Protein AF-A0A7V9DHG2-F1 (afdb_monomer_lite)

Foldseek 3Di:
DDPLLVVLLLQVQDPPRPDDDDDDPDPVVCVSVVSNVVDDDDPV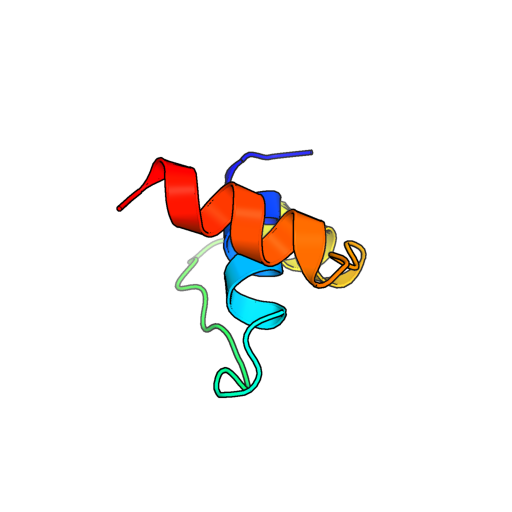RSVVVVVVVD

Radius of gyration: 11.5 Å; chains: 1; bounding box: 25×24×30 Å

Structure (mmCIF, N/CA/C/O backbone):
data_AF-A0A7V9DHG2-F1
#
_entry.id   AF-A0A7V9DHG2-F1
#
loop_
_atom_site.group_PDB
_atom_site.id
_atom_site.type_symbol
_atom_site.label_atom_id
_atom_site.label_alt_id
_atom_site.label_comp_id
_atom_site.label_asym_id
_atom_site.label_entity_id
_atom_site.label_seq_id
_atom_site.pdbx_PDB_ins_code
_atom_site.Cartn_x
_atom_site.Cartn_y
_atom_site.Cartn_z
_atom_site.occupancy
_atom_site.B_iso_or_equiv
_atom_site.auth_seq_id
_atom_site.auth_comp_id
_atom_site.auth_asym_id
_atom_site.auth_atom_id
_atom_site.pdbx_PDB_model_num
ATOM 1 N N . MET A 1 1 ? 12.497 4.124 -0.060 1.00 75.19 1 MET A N 1
ATOM 2 C CA . MET A 1 1 ? 11.258 3.486 -0.547 1.00 75.19 1 MET A CA 1
ATOM 3 C C . MET A 1 1 ? 10.794 4.211 -1.796 1.00 75.19 1 MET A C 1
ATOM 5 O O . MET A 1 1 ? 10.790 5.441 -1.798 1.00 75.19 1 MET A O 1
ATOM 9 N N . ALA A 1 2 ? 10.455 3.484 -2.858 1.00 89.00 2 ALA A N 1
ATOM 10 C CA . ALA A 1 2 ? 9.947 4.108 -4.081 1.00 89.00 2 ALA A CA 1
ATOM 11 C C . ALA A 1 2 ? 8.527 4.686 -3.865 1.00 89.00 2 ALA A C 1
ATOM 13 O O . ALA A 1 2 ? 7.718 4.031 -3.210 1.00 89.00 2 ALA A O 1
ATOM 14 N N . PRO A 1 3 ? 8.151 5.836 -4.465 1.00 93.06 3 PRO A N 1
ATOM 15 C CA . PRO A 1 3 ? 6.779 6.361 -4.380 1.00 93.06 3 PRO A CA 1
ATOM 16 C C . PRO A 1 3 ? 5.709 5.358 -4.836 1.00 93.06 3 PRO A C 1
ATOM 18 O O . PRO A 1 3 ? 4.622 5.295 -4.272 1.00 93.06 3 PRO A O 1
ATOM 21 N N . ALA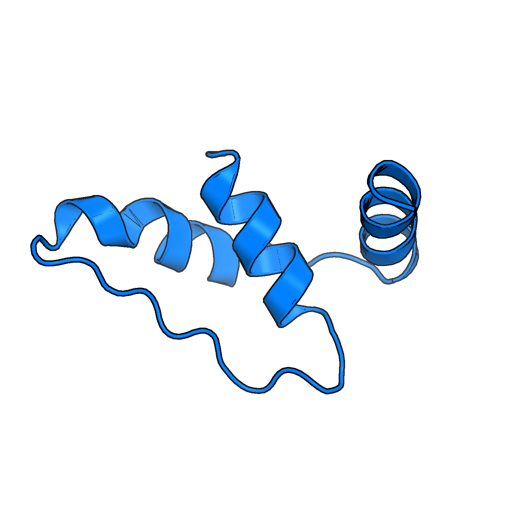 A 1 4 ? 6.045 4.513 -5.816 1.00 92.69 4 ALA A N 1
ATOM 22 C CA . ALA A 1 4 ? 5.180 3.424 -6.259 1.00 92.69 4 ALA A CA 1
ATOM 23 C C . ALA A 1 4 ? 4.930 2.376 -5.161 1.00 92.69 4 ALA A C 1
ATOM 25 O O . ALA A 1 4 ? 3.829 1.849 -5.086 1.00 92.69 4 ALA A O 1
ATOM 26 N N . ALA A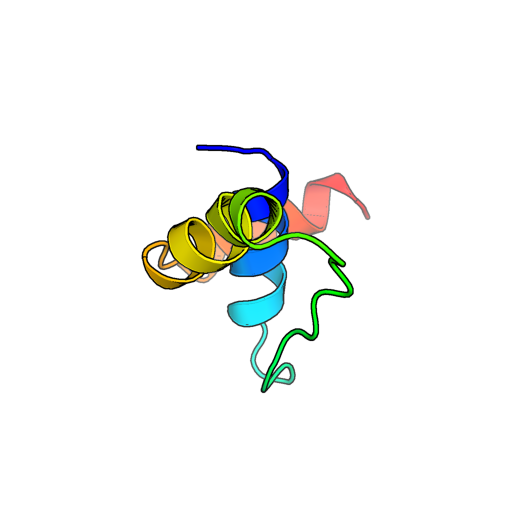 1 5 ? 5.915 2.090 -4.304 1.00 95.00 5 ALA A N 1
ATOM 27 C CA . ALA A 1 5 ? 5.737 1.157 -3.195 1.00 95.00 5 ALA A CA 1
ATOM 28 C C . ALA A 1 5 ? 4.766 1.726 -2.151 1.00 95.00 5 ALA A C 1
ATOM 30 O O . ALA A 1 5 ? 3.846 1.032 -1.731 1.00 95.00 5 ALA A O 1
ATOM 31 N N . LEU A 1 6 ? 4.899 3.015 -1.816 1.00 95.56 6 LEU A N 1
ATOM 32 C CA . LEU A 1 6 ? 3.976 3.689 -0.899 1.00 95.56 6 LEU A CA 1
ATOM 33 C C . LEU A 1 6 ? 2.543 3.721 -1.445 1.00 95.56 6 LEU A C 1
ATOM 35 O O . LEU A 1 6 ? 1.604 3.425 -0.716 1.00 95.56 6 LEU A O 1
ATOM 39 N N . ALA A 1 7 ? 2.375 4.031 -2.733 1.00 94.81 7 ALA A N 1
ATOM 40 C CA . ALA A 1 7 ? 1.060 4.045 -3.371 1.00 94.81 7 ALA A CA 1
ATOM 41 C C . ALA A 1 7 ? 0.395 2.657 -3.366 1.00 94.81 7 ALA A C 1
ATOM 43 O O . ALA A 1 7 ? -0.800 2.538 -3.098 1.00 94.81 7 ALA A O 1
ATOM 44 N N . LEU A 1 8 ? 1.166 1.598 -3.634 1.00 95.44 8 LEU A N 1
ATOM 45 C CA . LEU A 1 8 ? 0.666 0.222 -3.597 1.00 95.44 8 LEU A CA 1
ATOM 46 C C . LEU A 1 8 ? 0.315 -0.219 -2.171 1.00 95.44 8 LEU A C 1
ATOM 48 O O . LEU A 1 8 ? -0.731 -0.832 -1.976 1.00 95.44 8 LEU A O 1
ATOM 52 N N . ALA A 1 9 ? 1.142 0.120 -1.181 1.00 96.12 9 ALA A N 1
ATOM 53 C CA . ALA A 1 9 ? 0.876 -0.178 0.225 1.00 96.12 9 ALA A CA 1
ATOM 54 C C . ALA A 1 9 ? -0.370 0.558 0.740 1.00 96.12 9 ALA A C 1
ATOM 56 O O . ALA A 1 9 ? -1.177 -0.028 1.455 1.00 96.12 9 ALA A O 1
ATOM 57 N N . TRP A 1 10 ? -0.563 1.814 0.326 1.00 96.69 10 TRP A N 1
ATOM 58 C CA . TRP A 1 10 ? -1.779 2.572 0.618 1.00 96.69 10 TRP A CA 1
ATOM 59 C C . TRP A 1 10 ? -3.020 1.879 0.054 1.00 96.69 10 TRP A C 1
ATOM 61 O O . TRP A 1 10 ? -3.968 1.633 0.792 1.00 96.69 10 TRP A O 1
ATOM 71 N N . LEU A 1 11 ? -2.978 1.456 -1.213 1.00 95.69 11 LEU A N 1
ATOM 72 C CA . LEU A 1 11 ? -4.096 0.747 -1.836 1.00 95.69 11 LEU A CA 1
ATOM 73 C C . LEU A 1 11 ? -4.391 -0.592 -1.134 1.00 95.69 11 LEU A C 1
ATOM 75 O O . LEU A 1 11 ? -5.551 -0.913 -0.896 1.00 95.69 11 LEU A O 1
ATOM 79 N N . LEU A 1 12 ? -3.356 -1.354 -0.766 1.00 95.56 12 LEU A N 1
ATOM 80 C CA . LEU A 1 12 ? -3.481 -2.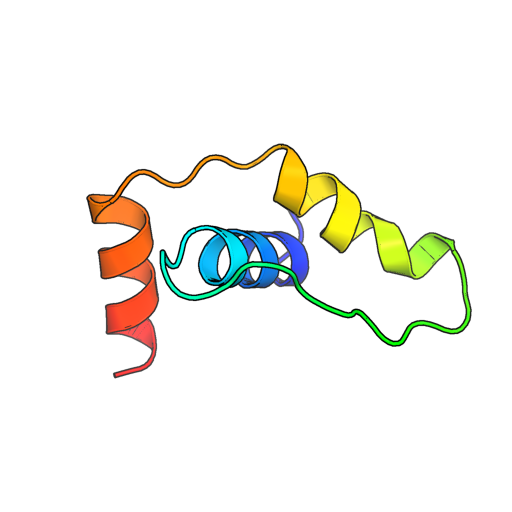642 -0.066 1.00 95.56 12 LEU A CA 1
ATOM 81 C C . LEU A 1 12 ? -3.957 -2.521 1.389 1.00 95.56 12 LEU A C 1
ATOM 83 O O . LEU A 1 12 ? -4.468 -3.493 1.938 1.00 95.56 12 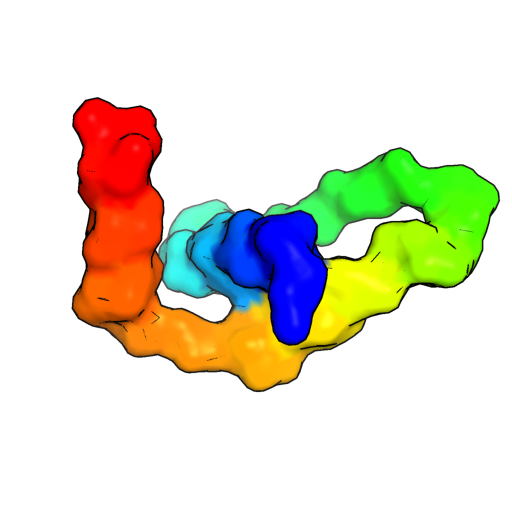LEU A O 1
ATOM 87 N N . ALA A 1 13 ? -3.785 -1.362 2.024 1.00 95.44 13 ALA A N 1
ATOM 88 C CA . ALA A 1 13 ? -4.280 -1.110 3.375 1.00 95.44 13 ALA A CA 1
ATOM 89 C C . ALA A 1 13 ? -5.789 -0.798 3.409 1.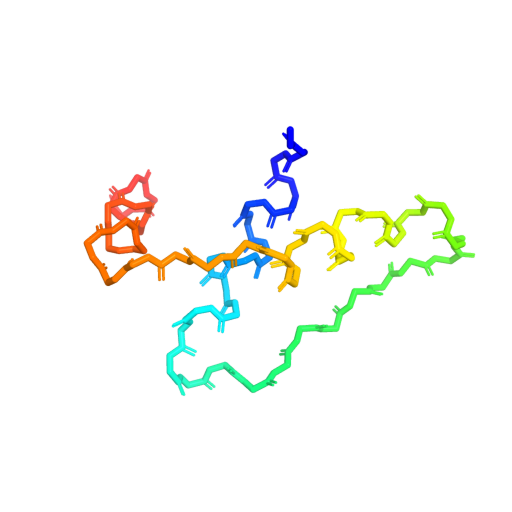00 95.44 13 ALA A C 1
ATOM 91 O O . ALA A 1 13 ? -6.391 -0.787 4.485 1.00 95.44 13 ALA A O 1
ATOM 92 N N . HIS A 1 14 ? -6.422 -0.577 2.252 1.00 94.38 14 HIS A N 1
ATOM 93 C CA . HIS A 1 14 ? -7.851 -0.312 2.176 1.00 94.38 14 HIS A CA 1
ATOM 94 C C . HIS A 1 14 ? -8.672 -1.602 2.383 1.00 94.38 14 HIS A C 1
ATOM 96 O O . HIS A 1 14 ? -8.484 -2.571 1.646 1.00 94.38 14 HIS A O 1
ATOM 102 N N . PRO A 1 15 ? -9.662 -1.631 3.297 1.00 92.56 15 PRO A N 1
ATOM 103 C CA . PRO A 1 15 ? -10.363 -2.864 3.682 1.00 92.56 15 PRO A CA 1
ATOM 104 C C . PRO A 1 15 ? -11.163 -3.529 2.550 1.00 92.56 15 PRO A C 1
ATOM 106 O O . PRO A 1 15 ? -11.447 -4.720 2.611 1.00 92.56 15 PRO A O 1
ATOM 109 N N . GLN A 1 16 ? -11.542 -2.772 1.516 1.00 95.81 16 GLN A N 1
ATOM 110 C CA . GLN A 1 16 ? -12.248 -3.300 0.338 1.00 95.81 16 GLN A CA 1
ATOM 111 C C . GLN A 1 16 ? -11.309 -3.766 -0.789 1.00 95.81 16 GLN A C 1
ATOM 113 O O . GLN A 1 16 ? -11.780 -4.311 -1.786 1.00 95.81 16 GLN A O 1
ATOM 118 N N . VAL A 1 17 ? -9.997 -3.543 -0.670 1.00 95.44 17 VAL A N 1
ATOM 119 C CA . VAL A 1 17 ? -9.010 -3.965 -1.669 1.00 95.44 17 VAL A CA 1
ATOM 120 C C . VAL A 1 17 ? -8.417 -5.300 -1.238 1.00 95.44 17 VAL A C 1
ATOM 122 O O . VAL A 1 17 ? -7.776 -5.404 -0.201 1.00 95.44 17 VAL A O 1
ATOM 125 N N . THR A 1 18 ? -8.604 -6.334 -2.054 1.00 94.31 18 THR A N 1
ATOM 126 C CA . THR A 1 18 ? -8.088 -7.684 -1.766 1.00 94.31 18 THR A CA 1
ATOM 127 C C . THR A 1 18 ? -6.781 -7.994 -2.489 1.00 94.31 18 THR A C 1
ATOM 129 O O . THR A 1 18 ? -6.002 -8.827 -2.033 1.00 94.31 18 THR A O 1
ATOM 132 N N . ALA A 1 19 ? -6.532 -7.340 -3.623 1.00 93.12 19 ALA A N 1
ATOM 133 C CA . ALA A 1 19 ? -5.329 -7.514 -4.420 1.00 93.12 19 ALA A CA 1
ATOM 134 C C . ALA A 1 19 ? -5.084 -6.292 -5.310 1.00 93.12 19 ALA A C 1
ATOM 136 O O . ALA A 1 19 ? -6.015 -5.582 -5.691 1.00 93.12 19 ALA A O 1
ATOM 137 N N . VAL A 1 20 ? -3.824 -6.099 -5.703 1.00 93.00 20 VAL A N 1
ATOM 138 C CA . VAL A 1 20 ? -3.422 -5.086 -6.683 1.00 93.00 20 VAL A CA 1
ATOM 139 C C . VAL A 1 20 ? -2.686 -5.763 -7.831 1.00 93.00 20 VAL A C 1
ATOM 141 O O . VAL A 1 20 ? -1.670 -6.426 -7.629 1.00 93.00 20 VAL A O 1
ATOM 144 N N . VAL A 1 21 ? -3.192 -5.594 -9.054 1.00 91.44 21 VAL A N 1
ATOM 145 C CA . VAL A 1 21 ? -2.610 -6.198 -10.260 1.00 91.44 21 VAL A CA 1
ATOM 146 C C . VAL A 1 21 ? -1.692 -5.191 -10.954 1.00 91.44 21 VAL A C 1
ATOM 148 O O . VAL A 1 21 ? -2.143 -4.172 -11.472 1.00 91.44 21 VAL A O 1
ATOM 151 N N . VAL A 1 22 ? -0.389 -5.484 -10.997 1.00 88.38 22 VAL A N 1
ATOM 152 C CA . VAL A 1 22 ? 0.631 -4.629 -11.631 1.00 88.38 22 VAL A CA 1
ATOM 153 C C . VAL A 1 22 ? 1.041 -5.148 -13.014 1.00 88.38 22 VAL A C 1
ATOM 155 O O . VAL A 1 22 ? 1.738 -6.149 -13.155 1.00 88.38 22 VAL A O 1
ATOM 158 N N . GLY A 1 23 ? 0.659 -4.428 -14.072 1.00 82.00 23 GLY A N 1
ATOM 159 C CA . GLY A 1 23 ? 0.988 -4.775 -15.459 1.00 82.00 23 GLY A CA 1
ATOM 160 C C . GLY A 1 23 ? 2.426 -4.417 -15.853 1.00 82.00 23 GLY A C 1
ATOM 161 O O . GLY A 1 23 ? 2.665 -3.381 -16.477 1.00 82.00 23 GLY A O 1
ATOM 162 N N . ARG A 1 24 ? 3.418 -5.250 -15.516 1.00 74.81 24 ARG A N 1
ATOM 163 C CA . ARG A 1 24 ? 4.822 -5.031 -15.919 1.00 74.81 24 ARG A CA 1
ATOM 164 C C . ARG A 1 24 ? 5.374 -6.202 -16.737 1.00 74.81 24 ARG A C 1
ATOM 166 O O . ARG A 1 24 ? 5.381 -7.336 -16.292 1.00 74.81 24 ARG A O 1
ATOM 173 N N . ARG A 1 25 ? 5.943 -5.899 -17.914 1.00 72.25 25 ARG A N 1
ATOM 174 C CA . ARG A 1 25 ? 6.557 -6.883 -18.838 1.00 72.25 25 ARG A CA 1
ATOM 175 C C . ARG A 1 25 ? 7.966 -7.356 -18.437 1.00 72.25 25 ARG A C 1
ATOM 177 O O . ARG A 1 25 ? 8.573 -8.129 -19.165 1.00 72.25 25 ARG A O 1
ATOM 184 N N . ARG A 1 26 ? 8.546 -6.827 -17.349 1.00 78.25 26 ARG A N 1
ATOM 185 C CA . ARG A 1 26 ? 9.925 -7.125 -16.915 1.00 78.25 26 ARG A CA 1
ATOM 186 C C . ARG A 1 26 ? 9.991 -7.296 -15.390 1.00 78.25 26 ARG A C 1
ATOM 188 O O . ARG A 1 26 ? 9.546 -6.374 -14.703 1.00 78.25 26 ARG A O 1
ATOM 195 N N . PRO A 1 27 ? 10.608 -8.376 -14.864 1.00 78.56 27 PRO A N 1
ATOM 196 C CA . PRO A 1 27 ? 10.648 -8.672 -13.426 1.00 78.56 27 PRO A CA 1
ATOM 197 C C . PRO A 1 27 ? 11.208 -7.544 -12.554 1.00 78.56 27 PRO A C 1
ATOM 199 O O . PRO A 1 27 ? 10.666 -7.256 -11.496 1.00 78.56 27 PRO A O 1
ATOM 202 N N . LYS A 1 28 ? 12.230 -6.819 -13.029 1.00 80.50 28 LYS A N 1
ATOM 203 C CA . LYS A 1 28 ? 12.841 -5.697 -12.287 1.00 80.50 28 LYS A CA 1
ATOM 204 C C . LYS A 1 28 ? 11.872 -4.564 -11.921 1.00 80.50 28 LYS A C 1
ATOM 206 O O . LYS A 1 28 ? 12.153 -3.786 -11.022 1.00 80.50 28 LYS A O 1
ATOM 211 N N . HIS A 1 29 ? 10.739 -4.445 -12.615 1.00 81.62 29 HIS A N 1
ATOM 212 C CA . HIS A 1 29 ? 9.725 -3.434 -12.302 1.00 81.62 29 HIS A CA 1
ATOM 213 C C . HIS A 1 29 ? 8.737 -3.886 -11.214 1.00 81.62 29 HIS A C 1
ATOM 215 O O . HIS A 1 29 ? 7.853 -3.110 -10.859 1.00 81.62 29 HIS A O 1
ATOM 221 N N . LEU A 1 30 ? 8.865 -5.119 -10.711 1.00 88.06 30 LEU A N 1
ATOM 222 C CA . LEU A 1 30 ? 8.072 -5.642 -9.599 1.00 88.06 30 LEU A CA 1
ATOM 223 C C . LEU A 1 30 ? 8.663 -5.276 -8.231 1.00 88.06 30 LEU A C 1
ATOM 225 O O . LEU A 1 30 ? 7.978 -5.447 -7.232 1.00 88.06 30 LEU A O 1
ATOM 229 N N . GLY A 1 31 ? 9.885 -4.730 -8.179 1.00 91.38 31 GLY A N 1
ATOM 230 C CA . GLY A 1 31 ? 10.542 -4.318 -6.931 1.00 91.38 31 GLY A CA 1
ATOM 231 C C . GLY A 1 31 ? 9.645 -3.476 -6.015 1.00 91.38 31 GLY A C 1
ATOM 232 O O . GLY A 1 31 ? 9.426 -3.879 -4.879 1.00 91.38 31 GLY A O 1
ATOM 233 N N . PRO A 1 32 ? 9.006 -2.398 -6.510 1.00 92.69 32 PRO A N 1
ATOM 234 C CA . PRO A 1 32 ? 8.097 -1.604 -5.687 1.00 92.69 32 PRO A CA 1
ATOM 235 C C . PRO A 1 32 ? 6.866 -2.367 -5.181 1.00 92.69 32 PRO A C 1
ATOM 237 O O . PRO A 1 32 ? 6.351 -2.043 -4.120 1.00 92.69 32 PRO A O 1
ATOM 240 N N . ALA A 1 33 ? 6.383 -3.368 -5.925 1.00 92.19 33 ALA A N 1
ATOM 241 C CA . ALA A 1 33 ? 5.265 -4.194 -5.474 1.00 92.19 33 ALA A CA 1
ATOM 242 C C . ALA A 1 33 ? 5.685 -5.131 -4.337 1.00 92.19 33 ALA A C 1
ATOM 244 O O . ALA A 1 33 ? 4.905 -5.338 -3.419 1.00 92.19 33 ALA A O 1
ATOM 245 N N . LEU A 1 34 ? 6.920 -5.639 -4.370 1.00 91.81 34 LEU A N 1
ATOM 246 C CA . LEU A 1 34 ? 7.493 -6.408 -3.265 1.00 91.81 34 LEU A CA 1
ATOM 247 C C . LEU A 1 34 ? 7.748 -5.513 -2.043 1.00 91.81 34 LEU A C 1
ATOM 249 O O . LEU A 1 34 ? 7.337 -5.869 -0.947 1.00 91.81 34 LEU A O 1
ATOM 253 N N . GLU A 1 35 ? 8.334 -4.324 -2.232 1.00 94.44 35 GLU A N 1
ATOM 254 C CA . GLU A 1 35 ? 8.541 -3.339 -1.152 1.00 94.44 35 GLU A CA 1
ATOM 255 C C . GLU A 1 35 ? 7.227 -2.958 -0.449 1.00 94.44 35 GLU A C 1
ATOM 257 O O . GLU A 1 35 ? 7.206 -2.779 0.765 1.00 94.44 35 GLU A O 1
ATOM 262 N N . ALA A 1 36 ? 6.127 -2.845 -1.198 1.00 95.31 36 ALA A N 1
ATOM 263 C CA . ALA A 1 36 ? 4.823 -2.481 -0.651 1.00 95.31 36 ALA A CA 1
ATOM 264 C C . ALA A 1 36 ? 4.251 -3.525 0.321 1.00 95.31 36 ALA A C 1
ATOM 266 O O . ALA A 1 36 ? 3.530 -3.155 1.243 1.00 95.31 36 ALA A O 1
ATOM 267 N N . LEU A 1 37 ? 4.563 -4.812 0.131 1.00 93.44 37 LEU A N 1
ATOM 268 C CA . LEU A 1 37 ? 4.064 -5.893 0.992 1.00 93.44 37 LEU A CA 1
ATOM 269 C C . LEU A 1 37 ? 4.702 -5.875 2.386 1.00 93.44 37 LEU A C 1
ATOM 271 O O . LEU A 1 37 ? 4.081 -6.321 3.350 1.00 93.44 37 LEU A O 1
ATOM 275 N N . GLU A 1 38 ? 5.910 -5.325 2.488 1.00 94.88 38 GLU A N 1
ATOM 276 C CA . GLU A 1 38 ? 6.637 -5.164 3.749 1.00 94.88 38 GLU A CA 1
ATOM 277 C C . GLU A 1 38 ? 6.185 -3.917 4.530 1.00 94.88 38 GLU A C 1
ATOM 279 O O . GLU A 1 38 ? 6.506 -3.763 5.709 1.00 94.88 38 GLU A O 1
ATOM 284 N N . LEU A 1 39 ? 5.421 -3.016 3.899 1.00 94.44 39 LEU A N 1
ATOM 285 C CA . LEU A 1 39 ? 4.960 -1.780 4.521 1.00 94.44 39 LEU A CA 1
ATOM 286 C C . LEU A 1 39 ? 3.566 -1.954 5.137 1.00 94.44 39 LEU A C 1
ATOM 288 O O . LEU A 1 39 ? 2.565 -2.116 4.441 1.00 94.44 39 LEU A O 1
ATOM 292 N N . ARG A 1 40 ? 3.486 -1.851 6.465 1.00 92.19 40 ARG A N 1
ATOM 293 C CA . ARG A 1 40 ? 2.222 -1.829 7.212 1.00 92.19 40 ARG A CA 1
ATOM 294 C C . ARG A 1 40 ? 1.873 -0.393 7.579 1.00 92.19 40 ARG A C 1
ATOM 296 O O . ARG A 1 40 ? 2.482 0.168 8.481 1.00 92.19 40 ARG A O 1
ATOM 303 N N . LEU A 1 41 ? 0.892 0.182 6.891 1.00 93.75 41 LEU A N 1
ATOM 304 C CA . LEU A 1 41 ? 0.348 1.486 7.261 1.00 93.75 41 LEU A CA 1
ATOM 305 C C . LEU A 1 41 ? -0.639 1.330 8.415 1.00 93.75 41 LEU A C 1
ATOM 307 O O . LEU A 1 41 ? -1.534 0.482 8.374 1.00 93.75 41 LEU A O 1
ATOM 311 N N . SER A 1 42 ? -0.494 2.169 9.432 1.00 95.00 42 SER A N 1
ATOM 312 C CA . SER A 1 42 ? -1.514 2.334 10.461 1.00 95.00 42 SER A CA 1
ATOM 313 C C . SER A 1 42 ? -2.744 3.065 9.896 1.00 95.00 42 SER A C 1
ATOM 315 O O . SER A 1 42 ? -2.633 3.790 8.899 1.00 95.00 42 SER A O 1
ATOM 317 N N . PRO A 1 43 ? -3.928 2.932 10.525 1.00 94.75 43 PRO A N 1
ATOM 318 C CA . PRO A 1 43 ? -5.123 3.644 10.072 1.00 94.75 43 PRO A CA 1
ATOM 319 C C . PRO A 1 43 ? -4.935 5.172 9.952 1.00 94.75 43 PRO A C 1
ATOM 321 O O . PRO A 1 43 ? -5.333 5.718 8.921 1.00 94.75 43 PRO A O 1
ATOM 324 N N . PRO A 1 44 ? -4.275 5.869 10.906 1.00 95.94 44 PRO A N 1
ATOM 325 C CA . PRO A 1 44 ? -4.006 7.303 10.772 1.00 95.94 44 PRO A CA 1
ATOM 326 C C . PRO A 1 44 ? -3.093 7.658 9.591 1.00 95.94 44 PRO A C 1
ATOM 328 O O . PRO A 1 44 ? -3.323 8.664 8.925 1.00 95.94 44 PRO A O 1
ATOM 331 N N . GLU A 1 45 ? -2.070 6.848 9.302 1.00 95.19 45 GLU A N 1
ATOM 332 C CA . GLU A 1 45 ? -1.161 7.087 8.169 1.00 95.19 45 GLU A CA 1
ATOM 333 C C . GLU A 1 45 ? -1.875 6.895 6.829 1.00 95.19 45 GLU A C 1
ATOM 335 O O . GLU A 1 45 ? -1.720 7.710 5.917 1.00 95.19 45 GLU A O 1
ATOM 340 N N . HIS A 1 46 ? -2.692 5.845 6.714 1.00 95.38 46 HIS A N 1
ATOM 341 C CA . HIS A 1 46 ? -3.506 5.602 5.525 1.00 95.38 46 HIS A CA 1
ATOM 342 C C . HIS A 1 46 ? -4.481 6.763 5.266 1.00 95.38 46 HIS A C 1
ATOM 344 O O . HIS A 1 46 ? -4.595 7.240 4.134 1.00 95.38 46 HIS A O 1
ATOM 350 N N . GLU A 1 47 ? -5.154 7.256 6.309 1.00 95.44 47 GLU A N 1
ATOM 351 C CA . GLU A 1 47 ? -6.059 8.403 6.199 1.00 95.44 47 GLU A CA 1
ATOM 352 C C . GLU A 1 47 ? -5.311 9.690 5.818 1.00 95.44 47 GLU A C 1
ATOM 354 O O . GLU A 1 47 ? -5.742 10.409 4.914 1.00 95.44 47 GLU A O 1
ATOM 359 N N . ALA A 1 48 ? -4.168 9.962 6.456 1.00 95.25 48 ALA A N 1
ATOM 360 C CA . ALA A 1 48 ? -3.354 11.141 6.174 1.00 95.25 48 ALA A CA 1
ATOM 361 C C . ALA A 1 48 ? -2.904 11.192 4.707 1.00 95.25 48 ALA A C 1
ATOM 363 O O . ALA A 1 48 ? -2.979 12.248 4.082 1.00 95.25 48 ALA A O 1
ATOM 364 N N . LEU A 1 49 ? -2.495 10.052 4.141 1.00 94.06 49 LEU A N 1
ATOM 365 C CA . LEU A 1 49 ? -2.140 9.942 2.724 1.00 94.06 49 LEU A CA 1
ATOM 366 C C . LEU A 1 49 ? -3.341 10.198 1.806 1.00 94.06 49 LEU A C 1
ATOM 368 O O . LEU A 1 49 ? -3.187 10.876 0.793 1.00 94.06 49 LEU A O 1
ATOM 372 N N . GLY A 1 50 ? -4.534 9.713 2.165 1.00 92.31 50 GLY A N 1
ATOM 373 C CA . GLY A 1 50 ? -5.757 9.948 1.389 1.00 92.31 50 GLY A CA 1
ATOM 374 C C . GLY A 1 50 ? -6.130 11.431 1.292 1.00 92.31 50 GLY A C 1
ATOM 375 O O . GLY A 1 50 ? -6.505 11.902 0.221 1.00 92.31 50 GLY A O 1
ATOM 376 N N . ARG A 1 51 ? -5.940 12.189 2.380 1.00 95.31 51 ARG A N 1
ATOM 377 C CA . ARG A 1 51 ? -6.218 13.638 2.434 1.00 95.31 51 ARG A CA 1
ATOM 378 C C . ARG A 1 51 ? -5.320 14.486 1.526 1.00 95.31 51 ARG A C 1
ATOM 380 O O . ARG A 1 51 ? -5.648 15.634 1.257 1.00 95.31 51 ARG A O 1
ATOM 387 N N . LEU A 1 52 ? -4.188 13.958 1.056 1.00 92.50 52 LEU A N 1
ATOM 388 C CA . LEU A 1 52 ? -3.310 14.673 0.118 1.00 92.50 52 LEU A CA 1
ATOM 389 C C . LEU A 1 52 ? -3.884 14.734 -1.305 1.00 92.50 52 LEU A C 1
ATOM 391 O O . LEU A 1 52 ? -3.404 15.522 -2.118 1.00 92.50 52 LEU A O 1
ATOM 395 N N . PHE A 1 53 ? -4.874 13.893 -1.612 1.00 84.88 53 PHE A N 1
ATOM 396 C CA . PHE A 1 53 ? -5.452 13.740 -2.949 1.00 84.88 53 PHE A CA 1
ATOM 397 C C . PHE A 1 53 ? -6.961 14.036 -2.992 1.00 84.88 53 PHE A C 1
ATOM 399 O O . PHE A 1 53 ? -7.603 13.739 -4.001 1.00 84.88 53 PHE A O 1
ATOM 406 N N . SER A 1 54 ? -7.516 14.588 -1.906 1.00 73.38 54 SER A N 1
ATOM 407 C CA . SER A 1 54 ? -8.923 14.991 -1.753 1.00 73.38 54 SER A CA 1
ATOM 408 C C . SER A 1 54 ? -9.137 16.480 -1.974 1.00 73.38 54 SER A C 1
ATOM 410 O O . SER A 1 54 ? -8.307 17.247 -1.437 1.00 73.38 54 SER A O 1
#

Secondary structure (DSSP, 8-state):
--HHHHHHHHHHTSTT--------SSGGGGHHHHHHHT----HHHHHHHHTT--

Sequence (54 aa):
MAPAALALAWLLAHPQVTAVVVGRRRPKHLGPALEALELRLSPPEHEALGRLFS

pLDDT: mean 90.94, std 6.58, range [72.25, 96.69]